Protein AF-A0A0N4WCS7-F1 (afdb_monomer)

Solvent-accessible surface area (backbone atoms only — not comparable to full-atom values): 5520 Å² total; per-residue (Å²): 133,59,70,67,60,52,39,54,51,52,34,52,50,28,50,55,49,33,51,51,49,59,70,64,56,63,70,70,70,78,50,82,79,66,81,90,52,56,70,68,57,43,50,53,51,52,54,53,41,53,51,52,52,51,52,50,50,52,52,41,54,52,32,48,49,52,30,49,56,36,46,52,53,40,53,54,51,35,72,70,41,95,57,32,68,63,51,43,52,58,49,53,53,53,62,76,75,111

Nearest PDB structures (foldseek):
  3lll-assembly1_B  TM=4.360E-01  e=3.073E+00  Mus musculus

Foldseek 3Di:
DDPLVVLLVQLVVLVVQLVVLVVPPDPVLVDDFDPVDDPVVSVVVPVVSVVSVVVSVVSNVVSVVSNVVSVVVSVVVLVPDPPSVVSVVVVVVSVVVD

Structure (mmCIF, N/CA/C/O backbone):
data_AF-A0A0N4WCS7-F1
#
_entry.id   AF-A0A0N4WCS7-F1
#
loop_
_atom_site.group_PDB
_atom_site.id
_atom_site.type_symbol
_atom_site.label_atom_id
_atom_site.label_alt_id
_atom_site.label_comp_id
_atom_site.label_asym_id
_atom_site.label_entity_id
_atom_site.label_seq_id
_atom_site.pdbx_PDB_ins_code
_atom_site.Cartn_x
_atom_site.Cartn_y
_atom_site.Cartn_z
_atom_site.occupancy
_atom_site.B_iso_or_equiv
_atom_site.auth_seq_id
_atom_site.auth_comp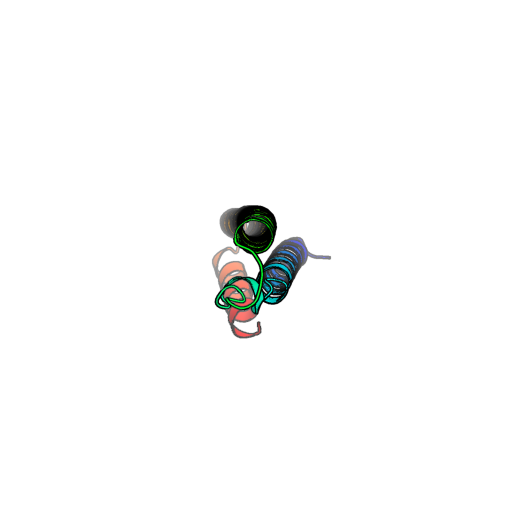_id
_atom_site.auth_asym_id
_atom_site.auth_atom_id
_atom_site.pdbx_PDB_model_num
ATOM 1 N N . MET A 1 1 ? -24.571 6.017 10.246 1.00 58.28 1 MET A N 1
ATOM 2 C CA . MET A 1 1 ? -23.459 5.047 10.402 1.00 58.28 1 MET A CA 1
ATOM 3 C C . MET A 1 1 ? -22.863 5.241 11.786 1.00 58.28 1 MET A C 1
ATOM 5 O O . MET A 1 1 ? -22.689 6.395 12.155 1.00 58.28 1 MET A O 1
ATOM 9 N N . SER A 1 2 ? -22.588 4.173 12.546 1.00 84.94 2 SER A N 1
ATOM 10 C CA . SER A 1 2 ? -21.890 4.295 13.837 1.00 84.94 2 SER A CA 1
ATOM 11 C C . SER A 1 2 ? -20.438 4.746 13.629 1.00 84.94 2 SER A C 1
ATOM 13 O O . SER A 1 2 ? -19.851 4.491 12.572 1.00 84.94 2 SER A O 1
ATOM 15 N N . ALA A 1 3 ? -19.859 5.424 14.624 1.00 88.94 3 ALA A N 1
ATOM 16 C CA . ALA A 1 3 ? -18.479 5.909 14.561 1.00 88.94 3 ALA A CA 1
ATOM 17 C C . ALA A 1 3 ? -17.482 4.753 14.360 1.00 88.94 3 ALA A C 1
ATOM 19 O O . ALA A 1 3 ? -16.641 4.820 13.462 1.00 88.94 3 ALA A O 1
ATOM 20 N N . LEU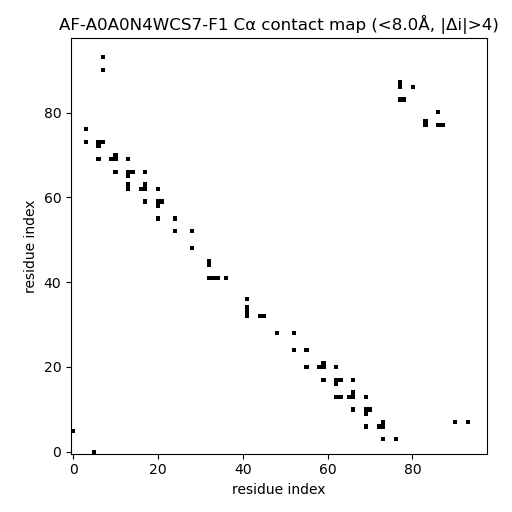 A 1 4 ? -17.661 3.647 15.090 1.00 91.00 4 LEU A N 1
ATOM 21 C CA . LEU A 1 4 ? -16.863 2.429 14.950 1.00 91.00 4 LEU A CA 1
ATOM 22 C C . LEU A 1 4 ? -16.863 1.866 13.521 1.00 91.00 4 LEU A C 1
ATOM 24 O O . LEU A 1 4 ? -15.802 1.587 12.961 1.00 91.00 4 LEU A O 1
ATOM 28 N N . ARG A 1 5 ? -18.038 1.774 12.881 1.00 91.06 5 ARG A N 1
ATOM 29 C CA . ARG A 1 5 ? -18.154 1.338 11.479 1.00 91.06 5 ARG A CA 1
ATOM 30 C C . ARG A 1 5 ? -17.377 2.259 10.535 1.00 91.06 5 ARG A C 1
ATOM 32 O O . ARG A 1 5 ? -16.782 1.788 9.567 1.00 91.06 5 ARG A O 1
ATOM 39 N N . GLY A 1 6 ? -17.363 3.561 10.821 1.00 93.56 6 GLY A N 1
ATOM 40 C CA . GLY A 1 6 ? -16.564 4.539 10.086 1.00 93.56 6 GLY A CA 1
ATOM 41 C C . GLY A 1 6 ? -15.058 4.287 10.211 1.00 93.56 6 GLY A C 1
ATOM 42 O O . GLY A 1 6 ? -14.353 4.316 9.202 1.00 93.56 6 GLY A O 1
ATOM 43 N N . HIS A 1 7 ? -14.565 3.991 11.417 1.00 94.38 7 HIS A N 1
ATOM 44 C CA . HIS A 1 7 ? -13.161 3.626 11.626 1.00 94.38 7 HIS A CA 1
ATOM 45 C C . HIS A 1 7 ? -12.799 2.318 10.911 1.00 94.38 7 HIS A C 1
ATOM 47 O O . HIS A 1 7 ? -11.854 2.321 10.123 1.00 94.38 7 HIS A O 1
ATOM 53 N N . LYS A 1 8 ? -13.597 1.253 11.079 1.00 93.81 8 LYS A N 1
ATOM 54 C CA . LYS A 1 8 ? -13.422 -0.035 10.379 1.00 93.81 8 LYS A CA 1
ATOM 55 C C . LYS A 1 8 ? -13.311 0.159 8.861 1.00 93.81 8 LYS A C 1
ATOM 57 O O . LYS A 1 8 ? -12.316 -0.228 8.256 1.00 93.81 8 LYS A O 1
ATOM 62 N N . SER A 1 9 ? -14.260 0.881 8.256 1.00 94.69 9 SER A N 1
ATOM 63 C CA . SER A 1 9 ? -14.267 1.170 6.812 1.00 94.69 9 SER A CA 1
ATOM 64 C C . SER A 1 9 ? -13.019 1.924 6.333 1.00 94.69 9 SER A C 1
ATOM 66 O O . SER A 1 9 ? -12.472 1.606 5.271 1.00 94.69 9 SER A O 1
ATOM 68 N N . ARG A 1 10 ? -12.538 2.909 7.104 1.00 95.31 10 ARG A N 1
ATOM 69 C CA . ARG A 1 10 ? -11.317 3.656 6.766 1.00 95.31 10 ARG A CA 1
ATOM 70 C C . ARG A 1 10 ? -10.083 2.764 6.796 1.00 95.31 10 ARG A C 1
ATOM 72 O O . ARG A 1 10 ? -9.253 2.891 5.897 1.00 95.31 10 ARG A O 1
ATOM 79 N N . VAL A 1 11 ? -9.970 1.867 7.778 1.00 95.50 11 VAL A N 1
ATOM 80 C CA . VAL A 1 11 ? -8.835 0.940 7.831 1.00 95.50 11 VAL A CA 1
ATOM 81 C C . VAL A 1 11 ? -8.913 -0.078 6.691 1.00 95.50 11 VAL A C 1
ATOM 83 O O . VAL A 1 11 ? -7.929 -0.223 5.973 1.00 95.50 11 VAL A O 1
ATOM 86 N N . THR A 1 12 ? -10.077 -0.679 6.412 1.00 95.12 12 THR A N 1
ATOM 87 C CA . THR A 1 12 ? -10.255 -1.579 5.250 1.00 95.12 12 THR A CA 1
ATOM 88 C C . THR A 1 12 ? -9.865 -0.901 3.938 1.00 95.12 12 THR A C 1
ATOM 90 O O . THR A 1 12 ? -9.174 -1.484 3.105 1.00 95.12 12 THR A O 1
ATOM 93 N N . THR A 1 13 ? -10.266 0.359 3.751 1.00 96.00 13 THR A N 1
ATOM 94 C CA . THR A 1 13 ? -9.921 1.128 2.546 1.00 96.00 13 THR A CA 1
ATOM 95 C C . THR A 1 13 ? -8.413 1.375 2.449 1.00 96.00 13 THR A C 1
ATOM 97 O O . THR A 1 13 ? -7.839 1.271 1.361 1.00 96.00 13 THR A O 1
ATOM 100 N N . ALA A 1 14 ? -7.756 1.677 3.573 1.00 96.06 14 ALA A N 1
ATOM 101 C CA . ALA A 1 14 ? -6.309 1.867 3.625 1.00 96.06 14 ALA A CA 1
ATOM 102 C C . ALA A 1 14 ? -5.553 0.561 3.325 1.00 96.06 14 ALA A C 1
ATOM 104 O O . ALA A 1 14 ? -4.638 0.580 2.503 1.00 96.06 14 ALA A O 1
ATOM 105 N N . ILE A 1 15 ? -5.992 -0.572 3.888 1.00 95.38 15 ILE A N 1
ATOM 106 C CA . ILE A 1 15 ? -5.465 -1.909 3.571 1.00 95.38 15 ILE A CA 1
ATOM 107 C C . ILE A 1 15 ? -5.612 -2.185 2.074 1.00 95.38 15 ILE A C 1
ATOM 109 O O . ILE A 1 15 ? -4.623 -2.454 1.401 1.00 95.38 15 ILE A O 1
ATOM 113 N N . GLY A 1 16 ? -6.816 -2.032 1.515 1.00 95.31 16 GLY A N 1
ATOM 114 C CA . GLY A 1 16 ? -7.054 -2.272 0.090 1.00 95.31 16 GLY A CA 1
ATOM 115 C C . GLY A 1 16 ? -6.223 -1.367 -0.825 1.00 95.31 16 GLY A C 1
ATOM 116 O O . GLY A 1 16 ? -5.797 -1.794 -1.897 1.00 95.31 16 GLY A O 1
ATOM 117 N N . THR A 1 17 ? -5.952 -0.129 -0.407 1.00 95.56 17 THR A N 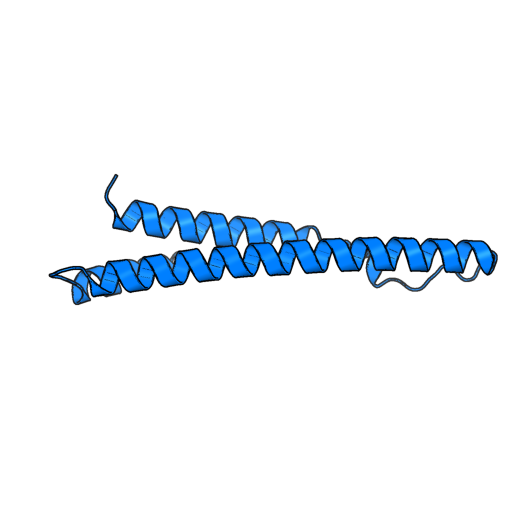1
ATOM 118 C CA . THR A 1 17 ? -5.064 0.786 -1.139 1.00 95.56 17 THR A CA 1
ATOM 119 C C . THR A 1 17 ? -3.619 0.303 -1.094 1.00 95.56 17 THR A C 1
ATOM 121 O O . THR A 1 17 ? -2.983 0.219 -2.142 1.00 95.56 17 THR A O 1
ATOM 124 N N . LEU A 1 18 ? -3.112 -0.062 0.087 1.00 96.31 18 LEU A N 1
ATOM 125 C CA . LEU A 1 18 ? -1.761 -0.597 0.245 1.00 96.31 18 LEU A CA 1
ATOM 126 C C . LEU A 1 18 ? -1.574 -1.883 -0.571 1.00 96.31 18 LEU A C 1
ATOM 128 O O . LEU A 1 18 ? -0.607 -1.985 -1.323 1.00 96.31 18 LEU A O 1
ATOM 132 N N . THR A 1 19 ? -2.532 -2.812 -0.511 1.00 95.12 19 THR A N 1
ATOM 133 C CA . THR A 1 19 ? -2.515 -4.045 -1.309 1.00 95.12 19 THR A CA 1
ATOM 134 C C . THR A 1 19 ? -2.440 -3.736 -2.800 1.00 95.12 19 THR A C 1
ATOM 136 O O . THR A 1 19 ? -1.578 -4.275 -3.485 1.00 95.12 19 THR A O 1
ATOM 139 N N . LYS A 1 20 ? -3.268 -2.811 -3.309 1.00 94.06 20 LYS A N 1
ATOM 140 C CA . LYS A 1 20 ? -3.214 -2.394 -4.720 1.00 94.06 20 LYS A CA 1
ATOM 141 C C . LYS A 1 20 ? -1.855 -1.812 -5.105 1.00 94.06 20 LYS A C 1
ATOM 143 O O . LYS A 1 20 ? -1.359 -2.131 -6.179 1.00 94.06 20 LYS A O 1
ATOM 148 N N . MET A 1 21 ? -1.254 -0.983 -4.249 1.00 93.44 21 MET A N 1
ATOM 149 C CA . MET A 1 21 ? 0.063 -0.394 -4.519 1.00 93.44 21 MET A CA 1
ATOM 150 C C . MET A 1 21 ? 1.161 -1.457 -4.565 1.00 93.44 21 MET A C 1
ATOM 152 O O . MET A 1 21 ? 1.998 -1.419 -5.461 1.00 93.44 21 MET A O 1
ATOM 156 N N . ILE A 1 22 ? 1.127 -2.430 -3.651 1.00 93.00 22 ILE A N 1
ATOM 157 C CA . ILE A 1 22 ? 2.064 -3.560 -3.641 1.00 93.00 22 ILE A CA 1
ATOM 158 C C . ILE A 1 22 ? 1.873 -4.427 -4.893 1.00 93.00 22 ILE A C 1
ATOM 160 O O . ILE A 1 22 ? 2.847 -4.751 -5.565 1.00 93.00 22 ILE A O 1
ATOM 164 N N . SER A 1 23 ? 0.631 -4.760 -5.254 1.00 91.31 23 SER A N 1
ATOM 165 C CA . SER A 1 23 ? 0.332 -5.562 -6.448 1.00 91.31 23 SER A CA 1
ATOM 166 C C . SER A 1 23 ? 0.662 -4.849 -7.763 1.00 91.31 23 SER A C 1
ATOM 168 O O . SER A 1 23 ? 0.887 -5.513 -8.769 1.00 91.31 23 SER A O 1
ATOM 170 N N . ALA A 1 24 ? 0.689 -3.515 -7.771 1.00 89.44 24 ALA A N 1
ATOM 171 C CA . ALA A 1 24 ? 1.057 -2.717 -8.938 1.00 89.44 24 ALA A CA 1
ATOM 172 C C . ALA A 1 24 ? 2.579 -2.592 -9.139 1.00 89.44 24 ALA A C 1
ATOM 174 O O . ALA A 1 24 ? 3.011 -2.021 -10.143 1.00 89.44 24 ALA A O 1
ATOM 175 N N . VAL A 1 25 ? 3.401 -3.097 -8.209 1.00 90.12 25 VAL A N 1
ATOM 176 C CA . VAL A 1 25 ? 4.855 -3.142 -8.397 1.00 90.12 25 VAL A CA 1
ATOM 177 C C . VAL A 1 25 ? 5.171 -4.095 -9.543 1.00 90.12 25 VAL A C 1
ATOM 179 O O . VAL A 1 25 ? 4.966 -5.303 -9.451 1.00 90.12 25 VAL A O 1
ATOM 182 N N . ASP A 1 26 ? 5.691 -3.539 -10.633 1.00 85.31 26 ASP A N 1
ATOM 183 C CA . ASP A 1 26 ? 6.043 -4.317 -11.812 1.00 85.31 26 ASP A CA 1
ATOM 184 C C . ASP A 1 26 ? 7.231 -5.249 -11.519 1.00 85.31 26 ASP A C 1
ATOM 186 O O . ASP A 1 26 ? 8.344 -4.816 -11.209 1.00 85.31 26 ASP A O 1
ATOM 190 N N . SER A 1 27 ? 7.000 -6.553 -11.665 1.00 83.69 27 SER A N 1
ATOM 191 C CA . SER A 1 27 ? 8.034 -7.588 -11.548 1.00 83.69 27 SER A CA 1
ATOM 192 C C . SER A 1 27 ? 9.193 -7.410 -12.538 1.00 83.69 27 SER A C 1
ATOM 194 O O . SER A 1 27 ? 10.313 -7.845 -12.260 1.00 83.69 27 SER A O 1
ATOM 196 N N . SER A 1 28 ? 8.968 -6.716 -13.663 1.00 82.31 28 SER A N 1
ATOM 197 C CA . SER A 1 28 ? 9.991 -6.438 -14.674 1.00 82.31 28 SER A CA 1
ATOM 198 C C . SER A 1 28 ? 11.159 -5.621 -14.114 1.00 82.31 28 SER A C 1
ATOM 200 O O . SER A 1 28 ? 12.282 -5.716 -14.616 1.00 82.31 28 SER A O 1
ATOM 202 N N . TYR A 1 29 ? 10.941 -4.878 -13.024 1.00 79.62 29 TYR A N 1
ATOM 203 C CA . TYR A 1 29 ? 11.983 -4.126 -12.329 1.00 79.62 29 TYR A CA 1
ATOM 204 C C . TYR A 1 29 ? 13.097 -5.015 -11.765 1.00 79.62 29 TYR A C 1
ATOM 206 O O . TYR A 1 29 ? 14.225 -4.544 -11.629 1.00 79.62 29 TYR A O 1
ATOM 214 N N . LEU A 1 30 ? 12.803 -6.287 -11.480 1.00 77.69 30 LEU A N 1
ATOM 215 C CA . LEU A 1 30 ? 13.746 -7.261 -10.920 1.00 77.69 30 LEU A CA 1
ATOM 216 C C . LEU A 1 30 ? 14.415 -8.137 -11.989 1.00 77.69 30 LEU A C 1
ATOM 218 O O . LEU A 1 30 ? 15.257 -8.974 -11.671 1.00 77.69 30 LEU A O 1
ATOM 222 N N . THR A 1 31 ? 14.049 -7.961 -13.259 1.00 84.00 31 THR A N 1
ATOM 223 C CA . THR A 1 31 ? 14.628 -8.736 -14.363 1.00 84.00 31 THR A CA 1
ATOM 224 C C . THR A 1 31 ? 16.011 -8.220 -14.741 1.00 84.00 31 THR A C 1
ATOM 226 O O . THR A 1 31 ? 16.282 -7.016 -14.680 1.00 84.00 31 THR A O 1
ATOM 229 N N . ALA A 1 32 ? 16.891 -9.119 -15.183 1.00 81.38 32 ALA A N 1
ATOM 230 C CA . ALA A 1 32 ? 18.204 -8.732 -15.688 1.00 81.38 32 ALA A CA 1
ATOM 231 C C . ALA A 1 32 ? 18.078 -7.763 -16.891 1.00 81.38 32 ALA A C 1
ATOM 233 O O . ALA A 1 32 ? 17.120 -7.862 -17.666 1.00 81.38 32 ALA A O 1
ATOM 234 N N . PRO A 1 33 ? 18.999 -6.796 -17.053 1.00 78.81 33 PRO A N 1
ATOM 235 C CA . PRO A 1 33 ? 19.069 -5.974 -18.258 1.00 78.81 33 PRO A CA 1
ATOM 236 C C . PRO A 1 33 ? 19.367 -6.828 -19.496 1.00 78.81 33 PRO A C 1
ATOM 238 O O . PRO A 1 33 ? 20.130 -7.788 -19.423 1.00 78.81 33 PRO A O 1
ATOM 241 N N . ASP A 1 34 ? 18.795 -6.448 -20.638 1.00 81.31 34 ASP A N 1
ATOM 242 C CA . ASP A 1 34 ? 19.080 -7.090 -21.920 1.00 81.31 34 ASP A CA 1
ATOM 243 C C . ASP A 1 34 ? 20.514 -6.781 -22.374 1.00 81.31 34 ASP A C 1
ATOM 245 O O . ASP A 1 34 ? 20.857 -5.637 -22.697 1.00 81.31 34 ASP A O 1
ATOM 249 N N . THR A 1 35 ? 21.343 -7.822 -22.405 1.00 81.44 35 THR A N 1
ATOM 250 C CA . THR A 1 35 ? 22.763 -7.753 -22.758 1.00 81.44 35 THR A CA 1
ATOM 251 C C . THR A 1 35 ? 23.013 -7.634 -24.259 1.00 81.44 35 THR A C 1
ATOM 253 O O . THR A 1 35 ? 24.144 -7.362 -24.655 1.00 81.44 35 T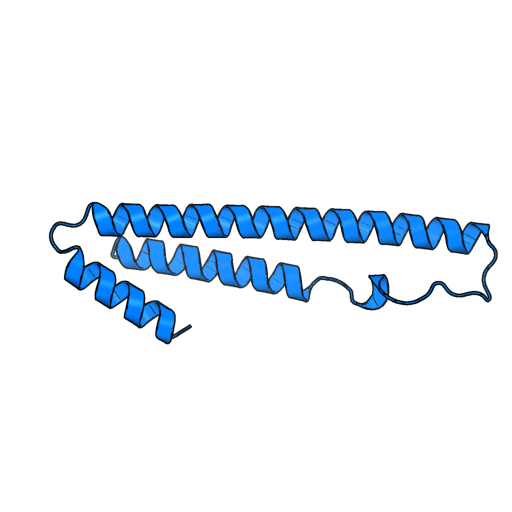HR A O 1
ATOM 256 N N . THR A 1 36 ? 21.985 -7.792 -25.099 1.00 88.25 36 THR A N 1
ATOM 257 C CA . THR A 1 36 ? 22.098 -7.645 -26.560 1.00 88.25 36 THR A CA 1
ATOM 258 C C . THR A 1 36 ? 22.027 -6.186 -27.023 1.00 88.25 36 THR A C 1
ATOM 260 O O . THR A 1 36 ? 22.364 -5.872 -28.164 1.00 88.25 36 THR A O 1
ATOM 263 N N . SER A 1 37 ? 21.632 -5.273 -26.129 1.00 87.06 37 SER A N 1
ATOM 264 C CA . SER A 1 37 ? 21.536 -3.835 -26.392 1.00 87.06 37 SER A CA 1
ATOM 265 C C . SER A 1 37 ? 22.854 -3.091 -26.130 1.00 87.06 37 SER A C 1
ATOM 267 O O . SER A 1 37 ? 23.717 -3.565 -25.390 1.00 87.06 37 SER A O 1
ATOM 269 N N . THR A 1 38 ? 23.031 -1.899 -26.714 1.00 92.50 38 THR A N 1
ATOM 270 C CA . THR A 1 38 ? 24.242 -1.093 -26.477 1.00 92.50 38 THR A CA 1
ATOM 271 C C . THR A 1 38 ? 24.333 -0.636 -25.011 1.00 92.50 38 THR A C 1
ATOM 273 O O . THR A 1 38 ? 23.297 -0.423 -24.374 1.00 92.50 38 THR A O 1
ATOM 276 N N . PRO A 1 39 ? 25.540 -0.407 -24.458 1.00 91.00 39 PRO A N 1
ATOM 277 C CA . PRO A 1 39 ? 25.698 0.040 -23.069 1.00 91.00 39 PRO A CA 1
ATOM 278 C C . PRO A 1 39 ? 24.904 1.309 -22.721 1.00 91.00 39 PRO A C 1
ATOM 280 O O . PRO A 1 39 ? 24.366 1.430 -21.622 1.00 91.00 39 PRO A O 1
ATOM 283 N N . GLU A 1 40 ? 24.771 2.247 -23.662 1.00 92.44 40 GLU A N 1
ATOM 284 C CA . GLU A 1 40 ? 23.973 3.464 -23.478 1.00 92.44 40 GLU A CA 1
ATOM 285 C C . GLU A 1 40 ? 22.478 3.162 -23.313 1.00 92.44 40 GLU A C 1
ATOM 287 O O . GLU A 1 40 ? 21.810 3.749 -22.456 1.00 92.44 40 GLU A O 1
ATOM 292 N N . VAL A 1 41 ? 21.948 2.227 -24.107 1.00 90.19 41 VAL A N 1
ATOM 293 C CA . VAL A 1 41 ? 20.554 1.773 -24.008 1.00 90.19 41 VAL A CA 1
ATOM 294 C C . VAL A 1 41 ? 20.333 1.040 -22.686 1.00 90.19 41 VAL A C 1
ATOM 296 O O . VAL A 1 41 ? 19.352 1.320 -21.992 1.00 90.19 41 VAL A O 1
ATOM 299 N N . GLN A 1 42 ? 21.274 0.182 -22.282 1.00 89.56 42 GLN A N 1
ATOM 300 C CA . GLN A 1 42 ? 21.238 -0.488 -20.980 1.00 89.56 42 GLN A CA 1
ATOM 301 C C . GLN A 1 42 ? 21.201 0.528 -19.829 1.00 89.56 42 GLN A C 1
ATOM 303 O O . GLN A 1 42 ? 20.329 0.444 -18.962 1.00 89.56 42 GLN A O 1
ATOM 308 N N . MET A 1 43 ? 22.080 1.535 -19.851 1.00 90.50 43 MET A N 1
ATOM 309 C CA . MET A 1 43 ? 22.132 2.581 -18.825 1.00 90.50 43 MET A CA 1
ATOM 310 C C . MET A 1 43 ? 20.812 3.359 -18.735 1.00 90.50 43 MET A C 1
ATOM 312 O O . MET A 1 43 ? 20.268 3.531 -17.642 1.00 90.50 43 MET A O 1
ATOM 316 N N . ARG A 1 44 ? 20.242 3.791 -19.871 1.00 91.25 44 ARG A N 1
ATOM 317 C CA . ARG A 1 44 ? 18.941 4.491 -19.890 1.00 91.25 44 ARG A CA 1
ATOM 318 C C . ARG A 1 44 ? 17.818 3.625 -19.314 1.00 91.25 44 ARG A C 1
ATOM 320 O O . ARG A 1 44 ? 17.015 4.118 -18.520 1.00 91.25 44 ARG A O 1
ATOM 327 N N . ASN A 1 45 ? 17.784 2.341 -19.664 1.00 89.12 45 ASN A N 1
ATOM 328 C CA . ASN A 1 45 ? 16.791 1.398 -19.149 1.00 89.12 45 ASN A CA 1
ATOM 329 C C . ASN A 1 45 ? 16.919 1.204 -17.633 1.00 89.12 45 ASN A C 1
ATOM 331 O O . ASN A 1 45 ? 15.912 1.249 -16.924 1.00 89.12 45 ASN A O 1
ATOM 335 N N . ILE A 1 46 ? 18.143 1.054 -17.119 1.00 89.88 46 ILE A N 1
ATOM 336 C CA . ILE A 1 46 ? 18.411 0.938 -15.679 1.00 89.8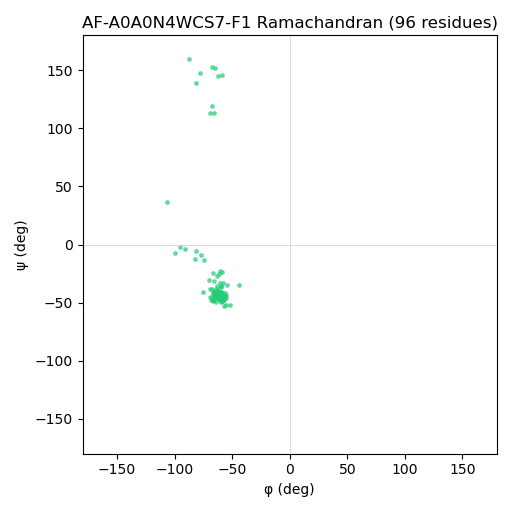8 46 ILE A CA 1
ATOM 337 C C . ILE A 1 46 ? 17.969 2.206 -14.941 1.00 89.88 46 ILE A C 1
ATOM 339 O O . ILE A 1 46 ? 17.281 2.113 -13.924 1.00 89.88 46 ILE A O 1
ATOM 343 N N . LEU A 1 47 ? 18.295 3.393 -15.460 1.00 92.00 47 LEU A N 1
ATOM 344 C CA . LEU A 1 47 ? 17.887 4.662 -14.850 1.00 92.00 47 LEU A CA 1
ATOM 345 C C . LEU A 1 47 ? 16.362 4.819 -14.811 1.00 92.00 47 LEU A C 1
ATOM 347 O O . LEU A 1 47 ? 15.813 5.217 -13.781 1.00 92.00 47 LEU A O 1
ATOM 351 N N . ARG A 1 48 ? 15.664 4.448 -15.890 1.00 91.06 48 ARG A N 1
ATOM 352 C CA . ARG A 1 48 ? 14.195 4.449 -15.933 1.00 91.06 48 ARG A CA 1
ATOM 353 C C . ARG A 1 48 ? 13.602 3.482 -14.906 1.00 91.06 48 ARG A C 1
ATOM 355 O O . ARG A 1 48 ? 12.699 3.872 -14.167 1.00 91.06 48 ARG A O 1
ATOM 362 N N . ARG A 1 49 ? 14.125 2.252 -14.819 1.00 91.44 49 ARG A N 1
ATOM 363 C CA . ARG A 1 49 ? 13.705 1.261 -13.811 1.00 91.44 49 ARG A CA 1
ATOM 364 C C . ARG A 1 49 ? 13.930 1.785 -12.395 1.00 91.44 49 ARG A C 1
ATOM 366 O O . ARG A 1 49 ? 13.013 1.738 -11.585 1.00 91.44 49 ARG A O 1
ATOM 373 N N . ARG A 1 50 ? 15.099 2.367 -12.108 1.00 92.06 50 ARG A N 1
ATOM 374 C CA . ARG A 1 50 ? 15.404 2.995 -10.811 1.00 92.06 50 ARG A CA 1
ATOM 375 C C . ARG A 1 50 ? 14.388 4.079 -10.448 1.00 92.06 50 ARG A C 1
ATOM 377 O O . ARG A 1 50 ? 13.940 4.125 -9.303 1.00 92.06 50 ARG A O 1
ATOM 384 N N . GLY A 1 51 ? 14.031 4.941 -11.400 1.00 93.56 51 GLY A N 1
ATOM 385 C CA . GLY A 1 51 ? 13.003 5.962 -11.196 1.00 93.56 51 GLY A CA 1
ATOM 386 C C . GLY A 1 51 ? 11.648 5.346 -10.842 1.00 93.56 51 GLY A C 1
ATOM 387 O O . GLY A 1 51 ? 11.038 5.735 -9.848 1.00 93.56 51 GLY A O 1
ATOM 388 N N . ALA A 1 52 ? 11.222 4.329 -11.592 1.00 91.75 52 ALA A N 1
ATOM 389 C CA . ALA A 1 52 ? 9.954 3.646 -11.356 1.00 91.75 52 ALA A CA 1
ATOM 390 C C . ALA A 1 52 ? 9.909 2.905 -10.004 1.00 91.75 52 ALA A C 1
ATOM 392 O O . ALA A 1 52 ? 8.934 3.039 -9.268 1.00 91.75 52 ALA A O 1
ATOM 393 N N . ILE A 1 53 ? 10.989 2.207 -9.627 1.00 93.06 53 ILE A N 1
ATOM 394 C CA . ILE A 1 53 ? 11.143 1.572 -8.306 1.00 93.06 53 ILE A CA 1
ATOM 395 C C . ILE A 1 53 ? 11.049 2.618 -7.193 1.00 93.06 53 ILE A C 1
ATOM 397 O O . ILE A 1 53 ? 10.366 2.401 -6.196 1.00 93.06 53 ILE A O 1
ATOM 401 N N . SER A 1 54 ? 11.715 3.763 -7.359 1.00 94.56 54 SER A N 1
ATOM 402 C CA . SER A 1 54 ? 11.715 4.825 -6.346 1.00 94.56 54 SER A CA 1
ATOM 403 C C . SER A 1 54 ? 10.316 5.420 -6.159 1.00 94.56 54 SER A C 1
ATOM 405 O O . SER A 1 54 ? 9.887 5.630 -5.027 1.00 94.56 54 SER A O 1
ATOM 407 N N . ALA A 1 55 ? 9.582 5.631 -7.255 1.00 93.25 55 ALA A N 1
ATOM 408 C CA . ALA A 1 55 ? 8.198 6.096 -7.211 1.00 93.25 55 ALA A CA 1
ATOM 409 C C . ALA A 1 55 ? 7.262 5.068 -6.551 1.00 93.25 55 ALA A C 1
ATOM 411 O O . ALA A 1 55 ? 6.458 5.433 -5.694 1.00 93.25 55 ALA A O 1
ATOM 412 N N . ALA A 1 56 ? 7.398 3.784 -6.899 1.00 93.62 56 ALA A N 1
ATOM 413 C CA . ALA A 1 56 ? 6.614 2.707 -6.298 1.00 93.62 56 ALA A CA 1
ATOM 414 C C . ALA A 1 56 ? 6.884 2.579 -4.791 1.00 93.62 56 ALA A C 1
ATOM 416 O O . ALA A 1 56 ? 5.946 2.503 -4.000 1.00 93.62 56 ALA A O 1
ATOM 417 N N . LYS A 1 57 ? 8.160 2.640 -4.384 1.00 95.06 57 LYS A N 1
ATOM 418 C CA . LYS A 1 57 ? 8.562 2.659 -2.975 1.00 95.06 57 LYS A CA 1
ATOM 419 C C . LYS A 1 57 ? 7.873 3.803 -2.227 1.00 95.06 57 LYS A C 1
ATOM 421 O O . LYS A 1 57 ? 7.226 3.555 -1.216 1.00 95.06 57 LYS A O 1
ATOM 426 N N . PHE A 1 58 ? 7.964 5.024 -2.751 1.00 96.00 58 PHE A N 1
ATOM 427 C CA . PHE A 1 58 ? 7.346 6.196 -2.132 1.00 96.00 58 PHE A CA 1
ATOM 428 C C . PHE A 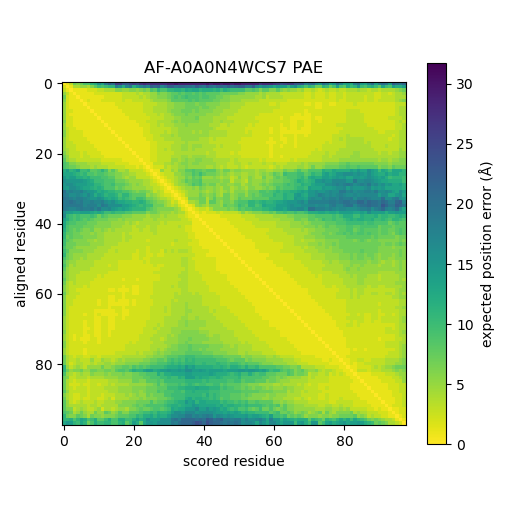1 58 ? 5.822 6.047 -1.989 1.00 96.00 58 PHE A C 1
ATOM 430 O O . PHE A 1 58 ? 5.259 6.358 -0.941 1.00 96.00 58 PHE A O 1
ATOM 437 N N . ALA A 1 59 ? 5.144 5.526 -3.017 1.00 94.88 59 ALA A N 1
ATOM 438 C CA . ALA A 1 59 ? 3.702 5.289 -2.971 1.00 94.88 59 ALA A CA 1
ATOM 439 C C . ALA A 1 59 ? 3.309 4.258 -1.897 1.00 94.88 59 ALA A C 1
ATOM 441 O O . ALA A 1 59 ? 2.338 4.471 -1.168 1.00 94.88 59 ALA A O 1
ATOM 442 N N . ILE A 1 60 ? 4.076 3.170 -1.767 1.00 96.94 60 ILE A N 1
ATOM 443 C CA . ILE A 1 60 ? 3.868 2.145 -0.733 1.00 96.94 60 ILE A CA 1
ATOM 444 C C . ILE A 1 60 ? 4.106 2.727 0.661 1.00 96.94 60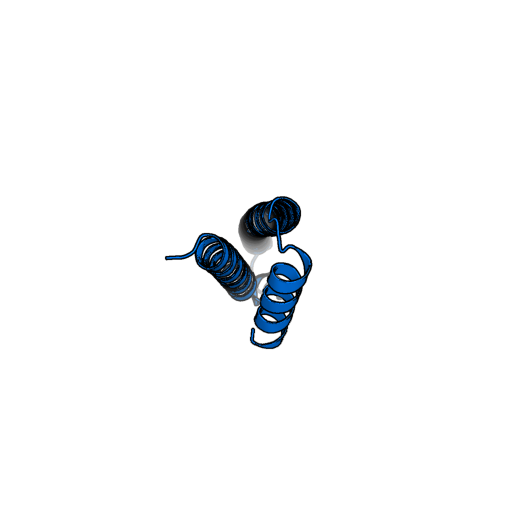 ILE A C 1
ATOM 446 O O . ILE A 1 60 ? 3.278 2.527 1.548 1.00 96.94 60 ILE A O 1
ATOM 450 N N . GLU A 1 61 ? 5.195 3.474 0.858 1.00 97.62 61 GLU A N 1
ATOM 451 C CA . GLU A 1 61 ? 5.504 4.123 2.137 1.00 97.62 61 GLU A CA 1
ATOM 452 C C . GLU A 1 61 ? 4.382 5.076 2.558 1.00 97.62 61 GLU A C 1
ATOM 454 O O . GLU A 1 61 ? 3.919 5.017 3.699 1.00 97.62 61 GLU A O 1
ATOM 459 N N . ARG A 1 62 ? 3.863 5.883 1.624 1.00 97.19 62 ARG A N 1
ATOM 460 C CA . ARG A 1 62 ? 2.748 6.791 1.909 1.00 97.19 62 ARG A CA 1
ATOM 461 C C . ARG A 1 62 ? 1.448 6.047 2.224 1.00 97.19 62 ARG A C 1
ATOM 463 O O . ARG A 1 62 ? 0.725 6.443 3.135 1.00 97.19 62 ARG A O 1
ATOM 470 N N . ALA A 1 63 ? 1.137 4.973 1.498 1.00 96.81 63 ALA A N 1
ATOM 471 C CA . ALA A 1 63 ? -0.041 4.151 1.778 1.00 96.81 63 ALA A CA 1
ATOM 472 C C . ALA A 1 63 ? 0.051 3.467 3.155 1.00 96.81 63 ALA A C 1
ATOM 474 O O . ALA A 1 63 ? -0.945 3.397 3.877 1.00 96.81 63 ALA A O 1
ATOM 475 N N . LEU A 1 64 ? 1.248 3.014 3.541 1.00 97.62 64 LEU A N 1
ATOM 476 C CA . LEU A 1 64 ? 1.511 2.438 4.857 1.00 97.62 64 LEU A CA 1
ATOM 477 C C . LEU A 1 64 ? 1.350 3.472 5.977 1.00 97.62 64 LEU A C 1
ATOM 479 O O . LEU A 1 64 ? 0.771 3.157 7.014 1.00 97.62 64 LEU A O 1
ATOM 483 N N . GLU A 1 65 ? 1.838 4.695 5.784 1.00 98.00 65 GLU A N 1
ATOM 484 C CA . GLU A 1 65 ? 1.658 5.788 6.744 1.00 98.00 65 GLU A CA 1
ATOM 485 C C . GLU A 1 65 ? 0.171 6.089 6.970 1.00 98.00 65 GLU A C 1
ATOM 487 O O . GLU A 1 65 ? -0.287 6.112 8.109 1.00 98.00 65 GLU A O 1
ATOM 492 N N . ILE A 1 66 ? -0.615 6.181 5.893 1.00 97.38 66 ILE A N 1
ATOM 493 C CA . ILE A 1 66 ? -2.071 6.357 5.988 1.00 97.38 66 ILE A CA 1
ATOM 494 C C . ILE A 1 66 ? -2.713 5.197 6.757 1.00 97.38 66 ILE A C 1
ATOM 496 O O . ILE A 1 66 ? -3.582 5.427 7.598 1.00 97.38 66 ILE A O 1
ATOM 500 N N . LEU A 1 67 ? -2.309 3.949 6.493 1.00 97.00 67 LEU A N 1
ATOM 501 C CA . LEU A 1 67 ? -2.822 2.790 7.225 1.00 97.00 67 LEU A CA 1
ATOM 502 C C . LEU A 1 67 ? -2.536 2.900 8.730 1.00 97.00 67 LEU A C 1
ATOM 504 O O . LEU A 1 67 ? -3.448 2.690 9.531 1.00 97.00 67 LEU A O 1
ATOM 508 N N . LYS A 1 68 ? -1.311 3.285 9.106 1.00 97.38 68 LYS A N 1
ATOM 509 C CA . LYS A 1 68 ? -0.928 3.513 10.507 1.00 97.38 68 LYS A CA 1
ATOM 510 C C . LYS A 1 68 ? -1.786 4.596 11.153 1.00 97.38 68 LYS A C 1
ATOM 512 O O . LYS A 1 68 ? -2.397 4.327 12.181 1.00 97.38 68 LYS A O 1
ATOM 517 N N . GLU A 1 69 ? -1.941 5.752 10.507 1.00 97.81 69 GLU A N 1
ATOM 518 C CA . GLU A 1 69 ? -2.796 6.842 11.002 1.00 97.81 69 GLU A CA 1
ATOM 519 C C . GLU A 1 69 ? -4.247 6.373 11.233 1.00 97.81 69 GLU A C 1
ATOM 521 O O . GLU A 1 69 ? -4.885 6.732 12.226 1.00 97.81 69 GLU A O 1
ATOM 526 N N . ARG A 1 70 ? -4.809 5.557 10.324 1.00 96.62 70 ARG A N 1
ATOM 527 C CA . ARG A 1 70 ? -6.180 5.030 10.482 1.00 96.62 70 ARG A CA 1
ATOM 528 C C . ARG A 1 70 ? -6.289 4.026 11.619 1.00 96.62 70 ARG A C 1
ATOM 530 O O . ARG A 1 70 ? -7.301 4.034 12.320 1.00 96.62 70 ARG A O 1
ATOM 537 N N . TYR A 1 71 ? -5.276 3.184 11.783 1.00 94.88 71 TYR A N 1
ATOM 538 C CA . TYR A 1 71 ? -5.215 2.207 12.858 1.00 94.88 71 TYR A CA 1
ATOM 539 C C . TYR A 1 71 ? -5.085 2.888 14.227 1.00 94.88 71 TYR A C 1
ATOM 541 O O . TYR A 1 71 ? -5.876 2.613 15.124 1.00 94.88 71 TYR A O 1
ATOM 549 N N . GLU A 1 72 ? -4.181 3.857 14.367 1.00 96.31 72 GLU A N 1
ATOM 550 C CA . GLU A 1 72 ? -4.019 4.650 15.592 1.00 96.31 72 GLU A CA 1
ATOM 551 C C . GLU A 1 72 ? -5.302 5.407 15.955 1.00 96.31 72 GLU A C 1
ATOM 553 O O . GLU A 1 72 ? -5.731 5.395 17.109 1.00 96.31 72 GLU A O 1
ATOM 558 N N . ALA A 1 73 ? -5.982 5.996 14.965 1.00 96.25 73 ALA A N 1
ATOM 559 C CA . ALA A 1 73 ? -7.266 6.654 15.184 1.00 96.25 73 ALA A CA 1
ATOM 560 C C . ALA A 1 73 ? -8.364 5.684 15.658 1.00 96.25 73 ALA A C 1
ATOM 562 O O . ALA A 1 73 ? -9.224 6.076 16.447 1.00 96.25 73 ALA A O 1
ATOM 563 N N . LEU A 1 74 ? -8.367 4.434 15.178 1.00 95.19 74 LEU A N 1
ATOM 564 C CA . LEU A 1 74 ? -9.276 3.394 15.669 1.00 95.19 74 LEU A CA 1
ATOM 565 C C . LEU A 1 74 ? -8.939 3.013 17.117 1.00 95.19 74 LEU A C 1
ATOM 567 O O . LEU A 1 74 ? -9.845 2.963 17.944 1.00 95.19 74 LEU A O 1
ATOM 571 N N . LEU A 1 75 ? -7.662 2.804 17.448 1.00 94.25 75 LEU A N 1
ATOM 572 C CA . LEU A 1 75 ? -7.244 2.486 18.818 1.00 94.25 75 LEU A CA 1
ATOM 573 C C . LEU A 1 75 ? -7.625 3.593 19.807 1.00 94.25 75 LEU A C 1
ATOM 575 O O . LEU A 1 75 ? -8.181 3.307 20.868 1.00 94.25 75 LEU A O 1
ATOM 579 N N . LEU A 1 76 ? -7.396 4.856 19.443 1.00 95.75 76 LEU A N 1
ATOM 580 C CA . LEU A 1 76 ? -7.807 6.001 20.255 1.00 95.75 76 LEU A CA 1
ATOM 581 C C . LEU A 1 76 ? -9.333 6.049 20.434 1.00 95.75 76 LEU A C 1
ATOM 583 O O . LEU A 1 76 ? -9.828 6.331 21.526 1.00 95.75 76 LEU A O 1
ATOM 587 N N . TYR A 1 77 ? -10.096 5.737 19.381 1.00 94.62 77 TYR A N 1
ATOM 588 C CA . TYR A 1 77 ? -11.552 5.643 19.477 1.00 94.62 77 TYR A CA 1
ATOM 589 C C . TYR A 1 77 ? -11.982 4.577 20.495 1.00 94.62 77 TYR A C 1
ATOM 591 O O . TYR A 1 77 ? -12.775 4.892 21.378 1.0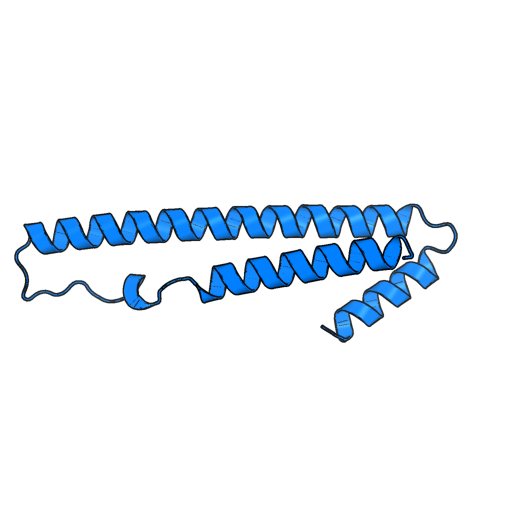0 94.62 77 TYR A O 1
ATOM 599 N N . ILE A 1 78 ? -11.416 3.364 20.440 1.00 94.12 78 ILE A N 1
ATOM 600 C CA . ILE A 1 78 ? -11.707 2.281 21.402 1.00 94.12 78 ILE A CA 1
ATOM 601 C C . ILE A 1 78 ? -11.410 2.737 22.837 1.00 94.12 78 ILE A C 1
ATOM 603 O O . ILE A 1 78 ? -12.231 2.550 23.733 1.00 94.12 78 ILE A O 1
ATOM 607 N N . GLN A 1 79 ? -10.258 3.379 23.058 1.00 94.25 79 GLN A N 1
ATOM 608 C CA . GLN A 1 79 ? -9.832 3.840 24.386 1.00 94.25 79 GLN A CA 1
ATOM 609 C C . GLN A 1 79 ? -10.754 4.901 24.997 1.00 94.25 79 GLN A C 1
ATOM 611 O O . GLN A 1 79 ? -10.824 5.015 26.219 1.00 94.25 79 GLN A O 1
ATOM 616 N N . THR A 1 80 ? -11.451 5.672 24.162 1.00 93.56 80 THR A N 1
ATOM 617 C CA . THR A 1 80 ? -12.358 6.742 24.600 1.00 93.56 80 THR A CA 1
ATOM 618 C C . THR A 1 80 ? -13.800 6.271 24.795 1.00 93.56 80 THR A C 1
ATOM 620 O O . THR A 1 80 ? -14.628 7.059 25.253 1.00 93.56 80 THR A O 1
ATOM 623 N N . GLN A 1 81 ? -14.117 5.006 24.485 1.00 94.19 81 GLN A N 1
ATOM 624 C CA . GLN A 1 81 ? -15.466 4.475 24.678 1.00 94.19 81 GLN A CA 1
ATOM 625 C C . GLN A 1 81 ? -15.717 4.049 26.138 1.00 94.19 81 GLN A C 1
ATOM 627 O O . GLN A 1 81 ? -14.857 3.403 26.746 1.00 94.19 81 GLN A O 1
ATOM 632 N N . PRO A 1 82 ? -16.908 4.338 26.702 1.00 91.81 82 PRO A N 1
ATOM 633 C CA . PRO A 1 82 ? -17.304 3.856 28.029 1.00 91.81 82 PRO A CA 1
ATOM 634 C C . PRO A 1 82 ? -17.288 2.323 28.152 1.00 91.81 82 PRO A C 1
ATOM 636 O O . PRO A 1 82 ? -16.958 1.780 29.203 1.00 91.81 82 PRO A O 1
ATOM 639 N N . ASP A 1 83 ? -17.604 1.625 27.065 1.00 92.88 83 ASP A N 1
ATOM 640 C CA . ASP A 1 83 ? -17.715 0.172 26.927 1.00 92.88 83 ASP A CA 1
ATOM 641 C C . ASP A 1 83 ? -16.538 -0.432 26.140 1.00 92.88 83 ASP A C 1
ATOM 643 O O . ASP A 1 83 ? -16.689 -1.406 25.401 1.00 92.88 83 ASP A O 1
ATOM 647 N N . ARG A 1 84 ? -15.332 0.122 26.333 1.00 91.88 84 ARG A N 1
ATOM 648 C CA . ARG A 1 84 ? -14.097 -0.245 25.610 1.00 91.88 84 ARG A CA 1
ATOM 649 C C . ARG A 1 84 ? -13.857 -1.749 25.428 1.00 91.88 84 ARG A C 1
ATOM 651 O O . ARG A 1 84 ? -13.300 -2.138 24.411 1.00 91.88 84 ARG A O 1
ATOM 658 N N . ALA A 1 85 ? -14.246 -2.587 26.394 1.00 91.75 85 ALA A N 1
ATOM 659 C CA . ALA A 1 85 ? -14.058 -4.036 26.320 1.00 91.75 85 ALA A CA 1
ATOM 660 C C . ALA A 1 85 ? -14.914 -4.658 25.207 1.00 91.75 85 ALA A C 1
ATOM 662 O O . ALA A 1 85 ? -14.382 -5.365 24.359 1.00 91.75 85 ALA A O 1
ATOM 663 N N . SER A 1 86 ? -16.204 -4.309 25.155 1.00 91.75 86 SER A N 1
ATOM 664 C CA . SER A 1 86 ? -17.119 -4.770 24.105 1.00 91.75 86 SER A CA 1
ATOM 665 C C . SER A 1 86 ? -16.700 -4.240 22.736 1.00 91.75 86 SER A C 1
ATOM 667 O O . SER A 1 86 ? -16.730 -4.967 21.748 1.00 91.75 86 SER A O 1
ATOM 669 N N . VAL A 1 87 ? -16.284 -2.973 22.674 1.00 91.44 87 VAL A N 1
ATOM 670 C CA . VAL A 1 87 ? -15.843 -2.340 21.425 1.00 91.44 87 VAL A CA 1
ATOM 671 C C . VAL A 1 87 ? -14.542 -2.966 20.915 1.00 91.44 87 VAL A C 1
ATOM 673 O O . VAL A 1 87 ? -14.394 -3.157 19.711 1.00 91.44 87 VAL A O 1
ATOM 676 N N . SER A 1 88 ? -13.610 -3.312 21.811 1.00 91.56 88 SER A N 1
ATOM 677 C CA . SER A 1 88 ? -12.383 -4.036 21.456 1.00 91.56 88 SER A CA 1
ATOM 678 C C . SER A 1 88 ? -12.705 -5.410 20.876 1.00 91.56 88 SER A C 1
ATOM 680 O O . SER A 1 88 ? -12.200 -5.749 19.814 1.00 91.56 88 SER A O 1
ATOM 682 N N . GLU A 1 89 ? -13.599 -6.160 21.517 1.00 92.19 89 GLU A N 1
ATOM 683 C CA . GLU A 1 89 ? -14.001 -7.494 21.065 1.00 92.19 89 GLU A CA 1
ATOM 684 C C . GLU A 1 89 ? -14.678 -7.444 19.680 1.00 92.19 89 GLU A C 1
ATOM 686 O O . GLU A 1 89 ? -14.382 -8.255 18.803 1.00 92.19 89 GLU A O 1
ATOM 691 N N . GLU A 1 90 ? -15.504 -6.421 19.423 1.00 91.69 90 GLU A N 1
ATOM 692 C CA . GLU A 1 90 ? -16.104 -6.183 18.103 1.00 91.69 90 GLU A CA 1
ATOM 693 C C . GLU A 1 90 ? -15.055 -5.825 17.030 1.00 91.69 90 GLU A C 1
ATOM 695 O O . GLU A 1 90 ? -15.248 -6.084 15.837 1.00 91.69 90 GLU A O 1
ATOM 700 N N . VAL A 1 91 ? -13.958 -5.166 17.414 1.00 90.50 91 VAL A N 1
ATOM 701 C CA . VAL A 1 91 ? -12.841 -4.853 16.510 1.00 90.50 91 VAL A CA 1
ATOM 702 C C . VAL A 1 91 ? -12.003 -6.095 16.230 1.00 90.50 91 VAL A C 1
ATOM 704 O O . VAL A 1 91 ? -11.654 -6.320 15.074 1.00 90.50 91 VAL A O 1
ATOM 707 N N . ASP A 1 92 ? -11.743 -6.921 17.239 1.00 90.62 92 ASP A N 1
ATOM 708 C CA . ASP A 1 92 ? -10.999 -8.174 17.093 1.00 90.62 92 ASP A CA 1
ATOM 709 C C . ASP A 1 92 ? -11.742 -9.165 16.189 1.00 90.62 92 ASP A C 1
ATOM 711 O O . ASP A 1 92 ? -11.143 -9.762 15.295 1.00 90.62 92 ASP A O 1
ATOM 715 N N . GLN A 1 93 ? -13.064 -9.284 16.345 1.00 89.56 93 GLN A N 1
ATOM 716 C CA . GLN A 1 93 ? -13.903 -10.078 15.438 1.00 89.56 93 GLN A CA 1
ATOM 717 C C . GLN A 1 93 ? -13.796 -9.590 13.992 1.00 89.56 93 GLN A C 1
ATOM 719 O O . GLN A 1 93 ? -13.584 -10.389 13.086 1.00 89.56 93 GLN A O 1
ATOM 724 N N . PHE A 1 94 ? -13.858 -8.275 13.780 1.00 87.94 94 PHE A N 1
ATOM 725 C CA . PHE A 1 94 ? -13.708 -7.685 12.452 1.00 87.94 94 PHE A CA 1
ATOM 726 C C . PHE A 1 94 ? -12.356 -8.013 11.799 1.00 87.94 94 PHE A C 1
ATOM 728 O O . PHE A 1 94 ? -12.314 -8.217 10.590 1.00 87.94 94 PHE A O 1
ATOM 735 N N . TRP A 1 95 ? -11.264 -8.097 12.566 1.00 83.00 95 TRP A N 1
ATOM 736 C CA . TRP A 1 95 ? -9.959 -8.488 12.019 1.00 83.00 95 TRP A CA 1
ATOM 737 C C . TRP A 1 95 ? -9.879 -9.954 11.609 1.00 83.00 95 TRP A C 1
ATOM 739 O O . TRP A 1 95 ? -9.162 -10.268 10.667 1.00 83.00 95 TRP A O 1
ATOM 749 N N . ASN A 1 96 ? -10.621 -10.834 12.279 1.00 83.44 96 ASN A N 1
ATOM 750 C CA . ASN A 1 96 ? -10.675 -12.252 11.925 1.00 83.44 96 ASN A CA 1
ATOM 751 C C . ASN A 1 96 ? -11.507 -12.526 10.656 1.00 83.44 96 ASN A C 1
ATOM 753 O O . ASN A 1 96 ? -11.447 -13.629 10.118 1.00 83.44 96 ASN A O 1
ATOM 757 N N . GLU A 1 97 ? -12.288 -11.548 10.191 1.00 74.75 97 GLU A N 1
ATOM 758 C CA . GLU A 1 97 ? -13.167 -11.657 9.018 1.00 74.75 97 GLU A CA 1
ATOM 759 C C . GLU A 1 97 ? -12.576 -11.048 7.730 1.00 74.75 97 GLU A C 1
ATOM 761 O O . GLU A 1 97 ? -13.186 -11.178 6.665 1.00 74.75 97 GLU A O 1
ATOM 766 N N . ILE A 1 98 ? -11.424 -1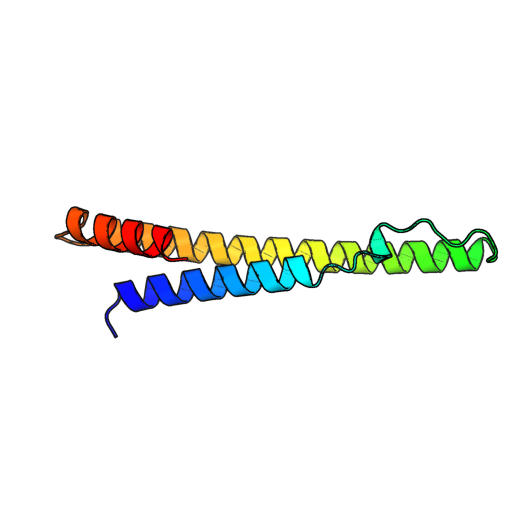0.369 7.811 1.00 66.75 98 ILE A N 1
ATOM 767 C CA . ILE A 1 98 ? -10.711 -9.757 6.669 1.00 66.75 98 ILE A CA 1
ATOM 768 C C . ILE A 1 98 ? -9.644 -10.709 6.134 1.00 66.75 98 ILE A C 1
ATOM 770 O O . ILE A 1 98 ? -9.554 -10.817 4.888 1.00 66.75 98 ILE A O 1
#

Sequence (98 aa):
MSALRGHKSRVTTAIGTLTKMISAVDSSYLTAPDTTSTPEVQMRNILRRRGAISAAKFAIERALEILKERYEALLLYIQTQPDRASVSEEVDQFWNEI

Radius of gyration: 20.6 Å; Cα contacts (8 Å, |Δi|>4): 44; chains: 1; bounding box: 49×19×55 Å

Secondary structure (DSSP, 8-state):
--HHHHHHHHHHHHHHHHHHHHHTS-GGGGSPP-TTS-HHHHHHHHHHHHHHHHHHHHHHHHHHHHHHHHHHHHHHHHHT-TTHHHHHHHHHHHHHT-

Mean predicted aligned error: 5.24 Å

pLDDT: mean 91.07, std 6.44, range [58.28, 98.0]

Organism: Haemonchus placei (NCBI:txid6290)